Protein AF-A0A661V6T7-F1 (afdb_monomer_lite)

Secondary structure (DSSP, 8-state):
-HHHHHHHHHHHHT-HHHHHHHHHHHHHHHTT--HHHHHHHHHHHHHHHHHHHHHHHHHHHHHS--

Foldseek 3Di:
DVVVVVVVVVQVVVPPLLVVLVVQLVVCVVVPNDNVVSVVSSVVSSVVSVVVVVVVVVCCVVVVVD

Sequence (66 aa):
MDWLFAIIDWIQGLGATVMLPIVIFIIGLILGAKPGRAFRSAVTIGIAFVGINLVIGLMWGNVGDA

Radius of gyration: 15.28 Å; chains: 1; bounding box: 44×16×38 Å

pLDDT: mean 75.58, std 9.46, range [51.31, 88.31]

Structure (mmCIF, N/CA/C/O backbone):
data_AF-A0A661V6T7-F1
#
_entry.id   AF-A0A661V6T7-F1
#
loop_
_atom_site.group_PDB
_atom_site.id
_atom_site.type_symbol
_atom_site.label_atom_id
_atom_site.label_alt_id
_atom_site.label_comp_id
_atom_site.label_asym_id
_atom_site.label_entity_id
_atom_site.label_seq_id
_atom_site.pdbx_PDB_ins_code
_atom_site.Cartn_x
_atom_site.Cartn_y
_atom_site.Cartn_z
_atom_site.occupancy
_atom_site.B_iso_or_equiv
_atom_site.auth_seq_id
_atom_site.auth_comp_id
_atom_site.auth_asym_id
_atom_site.au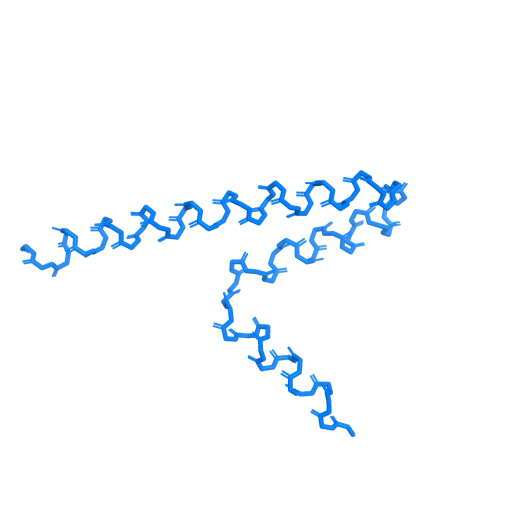th_atom_id
_atom_site.pdbx_PDB_model_num
ATOM 1 N N . MET A 1 1 ? -21.577 -11.509 -13.328 1.00 58.84 1 MET A N 1
ATOM 2 C CA . MET A 1 1 ? -20.282 -12.165 -13.038 1.00 58.84 1 M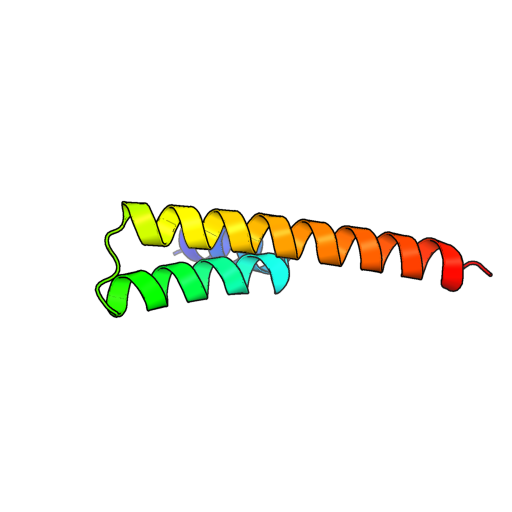ET A CA 1
ATOM 3 C C . MET A 1 1 ? -19.115 -11.420 -13.686 1.00 58.84 1 MET A C 1
ATOM 5 O O . MET A 1 1 ? -17.976 -11.766 -13.430 1.00 58.84 1 MET A O 1
ATOM 9 N N . ASP A 1 2 ? -19.382 -10.332 -14.411 1.00 69.25 2 ASP A N 1
ATOM 10 C CA . ASP A 1 2 ? -18.384 -9.577 -15.186 1.00 69.25 2 ASP A CA 1
ATOM 11 C C . ASP A 1 2 ? -17.600 -8.556 -14.352 1.00 69.25 2 ASP A C 1
ATOM 13 O O . ASP A 1 2 ? -16.433 -8.293 -14.611 1.00 69.25 2 ASP A O 1
ATOM 17 N N . TRP A 1 3 ? -18.205 -8.032 -13.283 1.00 71.31 3 TRP A N 1
ATOM 18 C CA . TRP A 1 3 ? -17.552 -7.098 -12.357 1.00 71.31 3 TRP A CA 1
ATOM 19 C C . TRP A 1 3 ? -16.369 -7.716 -11.597 1.00 71.31 3 TRP A C 1
ATOM 21 O O . TRP A 1 3 ? -15.408 -7.023 -11.280 1.00 71.31 3 TRP A O 1
ATOM 31 N N . LEU A 1 4 ? -16.418 -9.027 -11.340 1.00 67.12 4 LEU A N 1
ATOM 32 C CA . LEU A 1 4 ? -15.323 -9.758 -10.711 1.00 67.12 4 LEU A CA 1
ATOM 33 C C . LEU A 1 4 ? -14.138 -9.875 -11.679 1.00 67.12 4 LEU A C 1
ATOM 35 O O . LEU A 1 4 ? -13.009 -9.600 -11.291 1.00 67.12 4 LEU A O 1
ATOM 39 N N . PHE A 1 5 ? -14.404 -10.219 -12.942 1.00 70.19 5 PHE A N 1
ATOM 40 C CA . PHE A 1 5 ? -13.373 -10.308 -13.976 1.00 70.19 5 PHE A CA 1
ATOM 41 C C . PHE A 1 5 ? -12.751 -8.944 -14.285 1.00 70.19 5 PHE A C 1
ATOM 43 O O . PHE A 1 5 ? -11.535 -8.857 -14.367 1.00 70.19 5 PHE A O 1
ATOM 50 N N . ALA A 1 6 ? -13.537 -7.862 -14.310 1.00 71.19 6 ALA A N 1
ATOM 51 C CA . ALA A 1 6 ? -13.011 -6.506 -14.486 1.00 71.19 6 ALA A CA 1
ATOM 52 C C . ALA A 1 6 ? -12.058 -6.075 -13.352 1.00 71.19 6 ALA A C 1
ATOM 54 O O . ALA A 1 6 ? -11.042 -5.429 -13.601 1.00 71.19 6 ALA A O 1
ATOM 55 N N . ILE A 1 7 ? -12.363 -6.450 -12.105 1.00 63.62 7 ILE A N 1
ATOM 56 C CA . ILE A 1 7 ? -11.490 -6.182 -10.952 1.00 63.62 7 ILE A CA 1
ATOM 57 C C . ILE A 1 7 ? -10.231 -7.054 -11.011 1.00 63.62 7 ILE A C 1
ATOM 59 O O . ILE A 1 7 ? -9.140 -6.573 -10.709 1.00 63.62 7 ILE A O 1
ATOM 63 N N . ILE A 1 8 ? -10.362 -8.320 -11.411 1.00 64.81 8 ILE A N 1
ATOM 64 C CA . ILE A 1 8 ? -9.232 -9.245 -11.538 1.00 64.81 8 ILE A CA 1
ATOM 65 C C . ILE A 1 8 ? -8.295 -8.814 -12.675 1.00 64.81 8 ILE A C 1
ATOM 67 O O . ILE A 1 8 ? -7.091 -8.779 -12.447 1.00 64.81 8 ILE A O 1
ATOM 71 N N . ASP A 1 9 ? -8.808 -8.409 -13.838 1.00 68.00 9 ASP A N 1
ATOM 72 C CA . ASP A 1 9 ? -8.003 -7.911 -14.965 1.00 68.00 9 ASP A CA 1
ATOM 73 C C . ASP A 1 9 ? -7.304 -6.589 -14.624 1.00 68.00 9 ASP A C 1
ATOM 75 O O . ASP A 1 9 ? -6.133 -6.396 -14.955 1.00 68.00 9 ASP A O 1
ATOM 79 N N . TRP A 1 10 ? -7.977 -5.695 -13.890 1.00 65.25 10 TRP A N 1
ATOM 80 C CA . TRP A 1 10 ? -7.355 -4.471 -13.378 1.00 65.25 10 TRP A CA 1
ATOM 81 C C . TRP A 1 10 ? -6.224 -4.780 -12.383 1.00 65.25 10 TRP A C 1
ATOM 83 O O . TRP A 1 10 ? -5.152 -4.183 -12.459 1.00 65.25 10 TRP A O 1
ATOM 93 N N . ILE A 1 11 ? -6.417 -5.759 -11.494 1.00 60.09 11 ILE A N 1
ATOM 94 C CA . ILE A 1 11 ? -5.389 -6.221 -10.546 1.00 60.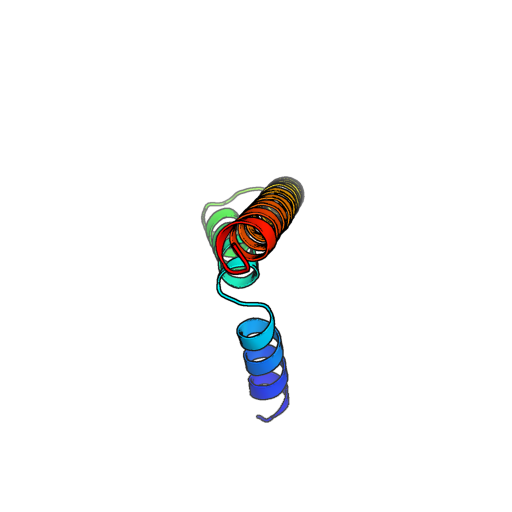09 11 ILE A CA 1
ATOM 95 C C . ILE A 1 11 ? -4.229 -6.929 -11.262 1.00 60.09 11 ILE A C 1
ATOM 97 O O . ILE A 1 11 ? -3.072 -6.734 -10.889 1.00 60.09 11 ILE A O 1
ATOM 101 N N . GLN A 1 12 ? -4.506 -7.728 -12.292 1.00 59.38 12 GLN A N 1
ATOM 102 C CA . GLN A 1 12 ? -3.479 -8.407 -13.084 1.00 5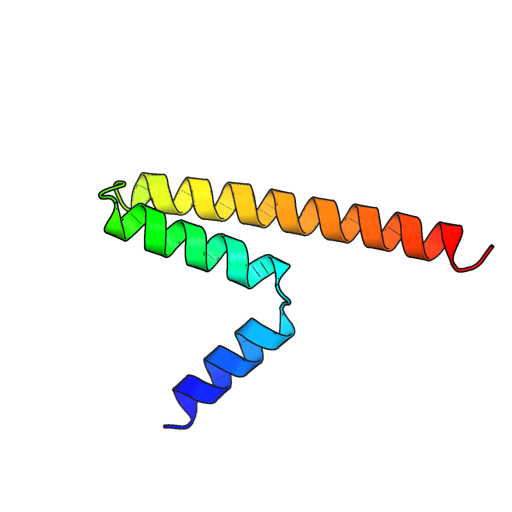9.38 12 GLN A CA 1
ATOM 103 C C . GLN A 1 12 ? -2.655 -7.416 -13.918 1.00 59.38 12 GLN A C 1
ATOM 105 O O . GLN A 1 12 ? -1.436 -7.570 -14.009 1.00 59.38 12 GLN A O 1
ATOM 110 N N . GLY A 1 13 ? -3.283 -6.361 -14.448 1.00 60.25 13 GLY A N 1
ATOM 111 C CA . GLY A 1 13 ? -2.610 -5.304 -15.211 1.00 60.25 13 GLY A CA 1
ATOM 112 C C . GLY A 1 13 ? -1.668 -4.423 -14.382 1.00 60.25 13 GLY A C 1
ATOM 113 O O . GLY A 1 13 ? -0.716 -3.863 -14.920 1.00 60.25 13 GLY A O 1
ATOM 114 N N . LEU A 1 14 ? -1.879 -4.338 -13.066 1.00 59.28 14 LEU A N 1
ATOM 115 C CA . LEU A 1 14 ? -0.998 -3.625 -12.131 1.00 59.28 14 LEU A CA 1
ATOM 116 C C . LEU A 1 14 ? 0.266 -4.430 -11.752 1.00 59.28 14 LEU A C 1
ATOM 118 O O . LEU A 1 14 ? 1.180 -3.898 -11.115 1.00 59.28 14 LEU A O 1
ATOM 122 N N . GLY A 1 15 ? 0.332 -5.703 -12.155 1.00 63.06 15 GLY A N 1
ATOM 123 C CA . GLY A 1 15 ? 1.455 -6.606 -11.923 1.00 63.06 15 GLY A CA 1
ATOM 124 C C . GLY A 1 15 ? 1.543 -7.169 -10.497 1.00 63.06 15 GLY A C 1
ATOM 125 O O . GLY A 1 15 ? 0.887 -6.712 -9.555 1.00 63.06 15 GLY A O 1
ATOM 126 N N . ALA A 1 16 ? 2.413 -8.174 -10.321 1.00 62.03 16 ALA A N 1
ATOM 127 C CA . ALA A 1 16 ? 2.673 -8.852 -9.038 1.00 62.03 16 ALA A CA 1
ATOM 128 C C . ALA A 1 16 ? 2.996 -7.876 -7.883 1.00 62.03 16 ALA A C 1
ATOM 130 O O . ALA A 1 16 ? 2.690 -8.144 -6.720 1.00 62.03 16 ALA A O 1
ATOM 131 N N . THR A 1 17 ? 3.540 -6.716 -8.243 1.00 62.53 17 THR A N 1
ATOM 132 C CA . THR A 1 17 ? 3.838 -5.539 -7.424 1.00 62.53 17 THR A CA 1
ATOM 133 C C . THR A 1 17 ? 2.660 -5.023 -6.591 1.00 62.53 17 THR A C 1
ATOM 135 O O . THR A 1 17 ? 2.869 -4.588 -5.460 1.00 62.53 17 THR A O 1
ATOM 138 N N . VAL A 1 18 ? 1.427 -5.075 -7.108 1.00 67.56 18 VAL A N 1
ATOM 139 C CA . VAL A 1 18 ? 0.222 -4.589 -6.400 1.00 67.56 18 VAL A CA 1
ATOM 140 C C . VAL A 1 18 ? -0.574 -5.731 -5.764 1.00 67.56 18 VAL A C 1
ATOM 142 O O . VAL A 1 18 ? -1.197 -5.550 -4.716 1.00 67.56 18 VAL A O 1
ATOM 145 N N . MET A 1 19 ? -0.469 -6.939 -6.319 1.00 73.19 19 MET A N 1
ATOM 146 C CA . MET A 1 19 ? -1.053 -8.147 -5.727 1.00 73.19 19 MET A CA 1
ATOM 147 C C . MET A 1 19 ? -0.459 -8.477 -4.349 1.00 73.19 19 MET A C 1
ATOM 149 O O . MET A 1 19 ? -1.198 -8.788 -3.414 1.00 73.19 19 MET A O 1
ATOM 153 N N . LEU A 1 20 ? 0.864 -8.371 -4.188 1.00 77.00 2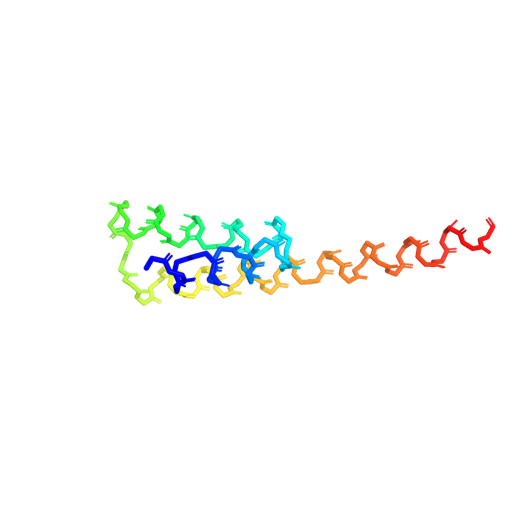0 LEU A N 1
ATOM 154 C CA . LEU A 1 20 ? 1.552 -8.692 -2.929 1.00 77.00 20 LEU A CA 1
ATOM 155 C C . LEU A 1 20 ? 1.090 -7.833 -1.728 1.00 77.00 20 LEU A C 1
ATOM 157 O O . LEU A 1 20 ? 0.759 -8.406 -0.688 1.00 77.00 20 LEU A O 1
ATOM 161 N N . PRO A 1 21 ? 0.996 -6.492 -1.835 1.00 74.62 21 PRO A N 1
ATOM 162 C CA . PRO A 1 21 ? 0.453 -5.639 -0.776 1.00 74.62 21 PRO A CA 1
ATOM 163 C C . PRO A 1 21 ? -0.980 -5.998 -0.356 1.00 74.62 21 PRO A C 1
ATOM 165 O O . PRO A 1 21 ? -1.287 -5.984 0.837 1.00 74.62 21 PRO A O 1
ATOM 168 N N . ILE A 1 22 ? -1.851 -6.344 -1.312 1.00 77.62 22 ILE A N 1
ATOM 169 C CA . ILE A 1 22 ? -3.249 -6.723 -1.045 1.00 77.62 22 ILE A CA 1
ATOM 170 C C . ILE A 1 22 ? -3.305 -8.049 -0.284 1.00 77.62 22 ILE A C 1
ATOM 172 O O . ILE A 1 22 ? -4.036 -8.175 0.700 1.00 77.62 22 ILE A O 1
ATOM 176 N N . VAL A 1 23 ? -2.494 -9.024 -0.693 1.00 79.62 23 VAL A N 1
ATOM 177 C CA . VAL A 1 23 ? -2.398 -10.317 -0.007 1.00 79.62 23 VAL A CA 1
ATOM 178 C C . VAL A 1 23 ? -1.879 -10.134 1.421 1.00 79.62 23 VAL A C 1
ATOM 180 O O . VAL A 1 23 ? -2.465 -10.680 2.354 1.00 79.62 23 VAL A O 1
ATOM 183 N N . ILE A 1 24 ? -0.851 -9.306 1.630 1.00 79.25 24 ILE A N 1
ATOM 184 C CA . ILE A 1 24 ? -0.323 -9.004 2.972 1.00 79.25 24 ILE A CA 1
ATOM 185 C C . ILE A 1 24 ? -1.360 -8.264 3.827 1.00 79.25 24 ILE A C 1
ATOM 187 O O . ILE A 1 24 ? -1.471 -8.535 5.024 1.00 79.25 24 ILE A O 1
ATOM 191 N N . PHE A 1 25 ? -2.153 -7.371 3.231 1.00 82.75 25 PHE A N 1
ATOM 192 C CA . PHE A 1 25 ? -3.254 -6.699 3.919 1.00 82.75 25 PHE A CA 1
ATOM 193 C C . PHE A 1 25 ? -4.309 -7.696 4.406 1.00 82.75 25 PHE A C 1
ATOM 195 O O . PHE A 1 25 ? -4.665 -7.669 5.583 1.00 82.75 25 PHE A O 1
ATOM 202 N N . ILE A 1 26 ? -4.763 -8.603 3.534 1.00 83.06 26 ILE A N 1
ATOM 203 C CA . ILE A 1 26 ? -5.774 -9.616 3.866 1.00 83.06 26 ILE A CA 1
ATOM 204 C C . ILE A 1 26 ? -5.238 -10.611 4.899 1.00 83.06 26 ILE A C 1
ATOM 206 O O . ILE A 1 26 ? -5.917 -10.881 5.888 1.00 83.06 26 ILE A O 1
ATOM 210 N N . ILE A 1 27 ? -4.006 -11.100 4.734 1.00 82.56 27 ILE A N 1
ATOM 211 C CA . ILE A 1 27 ? -3.360 -11.990 5.708 1.00 82.56 27 ILE A CA 1
ATOM 212 C C . ILE A 1 27 ? -3.201 -11.282 7.059 1.00 82.56 27 ILE A C 1
ATOM 214 O O . ILE A 1 27 ? -3.522 -11.862 8.094 1.00 82.56 27 ILE A O 1
ATOM 218 N N . GLY A 1 28 ? -2.781 -10.014 7.072 1.00 79.19 28 GLY A N 1
ATOM 219 C CA . GLY A 1 28 ? -2.680 -9.217 8.295 1.00 79.19 28 GLY A CA 1
ATOM 220 C C . GLY A 1 28 ? -4.028 -9.044 8.999 1.00 79.19 28 GLY A C 1
ATOM 221 O O . GLY A 1 28 ? -4.096 -9.113 10.226 1.00 79.19 28 GLY A O 1
ATOM 222 N N . LEU A 1 29 ? -5.106 -8.877 8.235 1.00 81.62 29 LEU A N 1
ATOM 223 C CA . LEU A 1 29 ? -6.463 -8.738 8.760 1.00 81.62 29 LEU A CA 1
ATOM 224 C C . LEU A 1 29 ? -6.986 -10.063 9.344 1.00 81.62 29 LEU A C 1
ATOM 226 O O . LEU A 1 29 ? -7.549 -10.059 10.438 1.00 81.62 29 LEU A O 1
ATOM 230 N N . ILE A 1 30 ? -6.729 -11.192 8.670 1.00 83.75 30 ILE A N 1
ATOM 231 C CA . ILE A 1 30 ? -7.075 -12.545 9.148 1.00 83.75 30 ILE A CA 1
ATOM 232 C C . ILE A 1 30 ? -6.278 -12.912 10.410 1.00 83.75 30 ILE A C 1
ATOM 234 O O . ILE A 1 30 ? -6.828 -13.505 11.334 1.00 83.75 30 ILE A O 1
ATOM 238 N N . LEU A 1 31 ? -5.010 -12.503 10.501 1.00 83.19 31 LEU A N 1
ATOM 239 C CA . LEU A 1 31 ? -4.154 -12.705 11.679 1.00 83.19 31 LEU A CA 1
ATOM 240 C C . LEU A 1 31 ? -4.506 -11.783 12.869 1.00 83.19 31 LEU A C 1
ATOM 242 O O . LEU A 1 31 ? -3.812 -11.795 13.885 1.00 83.19 31 LEU A O 1
ATOM 246 N N . GLY A 1 32 ? -5.570 -10.976 12.774 1.00 78.00 32 GLY A N 1
ATOM 247 C CA . GLY A 1 32 ? -6.058 -10.135 13.873 1.00 78.00 32 GLY A CA 1
ATOM 248 C C . GLY A 1 32 ? -5.362 -8.775 13.996 1.00 78.00 32 GLY A C 1
ATOM 249 O O . GLY A 1 32 ? -5.474 -8.102 15.030 1.00 78.00 32 GLY A O 1
ATOM 250 N N . ALA A 1 33 ? -4.646 -8.318 12.964 1.00 77.50 33 ALA A N 1
ATOM 251 C CA . ALA A 1 33 ? -4.148 -6.950 12.946 1.00 77.50 33 ALA A CA 1
ATOM 252 C C . ALA A 1 33 ? -5.325 -5.974 12.821 1.00 77.50 33 ALA A C 1
ATOM 254 O O . ALA A 1 33 ? -6.157 -6.070 11.922 1.00 77.50 33 ALA A O 1
ATOM 255 N N . LYS A 1 34 ? -5.376 -4.984 13.725 1.00 81.25 34 LYS A N 1
ATOM 256 C CA . LYS A 1 34 ? -6.368 -3.899 13.662 1.00 81.25 34 LYS A CA 1
ATOM 257 C C . LYS A 1 34 ? -6.380 -3.300 12.244 1.00 81.25 34 LYS A C 1
ATOM 259 O O . LYS A 1 34 ? -5.293 -2.976 11.754 1.00 81.25 34 LYS A O 1
ATOM 264 N N . PRO A 1 35 ? -7.552 -3.060 11.628 1.00 75.38 35 PRO A N 1
ATOM 265 C CA . PRO A 1 35 ? -7.648 -2.582 10.246 1.00 75.38 35 PRO A CA 1
ATOM 266 C C . PRO A 1 35 ? -6.847 -1.292 10.011 1.00 75.38 35 PRO A C 1
ATOM 268 O O . PRO A 1 35 ? -6.186 -1.149 8.989 1.00 75.38 35 PRO A O 1
ATOM 271 N N . GLY A 1 36 ? -6.775 -0.401 11.007 1.00 79.31 36 GLY A N 1
ATOM 272 C CA . GLY A 1 36 ? -5.948 0.810 10.931 1.00 79.31 36 GLY A CA 1
ATOM 273 C C . GLY A 1 36 ? -4.427 0.575 10.925 1.00 79.31 36 GLY A C 1
ATOM 274 O O . GLY A 1 36 ? -3.690 1.418 10.416 1.00 79.31 36 GLY A O 1
ATOM 275 N N . ARG A 1 37 ? -3.934 -0.547 11.472 1.00 78.00 37 ARG A N 1
ATOM 276 C CA . ARG A 1 37 ? -2.517 -0.951 11.374 1.00 78.00 37 ARG A CA 1
ATOM 277 C C . ARG A 1 37 ? -2.244 -1.692 10.070 1.00 78.00 37 ARG A C 1
ATOM 279 O O . ARG A 1 37 ? -1.260 -1.370 9.413 1.00 78.00 37 ARG A O 1
ATOM 286 N N . ALA A 1 38 ? -3.139 -2.602 9.682 1.00 78.12 38 ALA A N 1
ATOM 287 C CA . ALA A 1 38 ? -3.050 -3.326 8.416 1.00 78.12 38 ALA A CA 1
ATOM 288 C C . ALA A 1 38 ? -3.030 -2.360 7.218 1.00 78.12 38 ALA A C 1
ATOM 290 O O . ALA A 1 38 ? -2.233 -2.521 6.297 1.00 78.12 38 ALA A O 1
ATOM 291 N N . PHE A 1 39 ? -3.844 -1.300 7.261 1.00 81.06 39 PHE A N 1
ATOM 292 C CA . PHE A 1 39 ? -3.909 -0.321 6.178 1.00 81.06 39 PHE A CA 1
ATOM 293 C C . PHE A 1 39 ? -2.591 0.440 6.024 1.00 81.06 39 PHE A C 1
ATOM 295 O O . PHE A 1 39 ? -2.068 0.553 4.920 1.00 81.06 39 PHE A O 1
ATOM 302 N N . ARG A 1 40 ? -1.989 0.888 7.136 1.00 82.31 40 ARG A N 1
ATOM 303 C CA . ARG A 1 40 ? -0.673 1.541 7.089 1.00 82.31 40 ARG A CA 1
ATOM 304 C C . ARG A 1 40 ? 0.407 0.604 6.558 1.00 82.31 40 ARG A C 1
ATOM 306 O O . ARG A 1 40 ? 1.181 1.035 5.715 1.00 82.31 40 ARG A O 1
ATOM 313 N N . SER A 1 41 ? 0.443 -0.659 6.993 1.00 80.19 41 SER A N 1
ATOM 314 C CA . SER A 1 41 ? 1.433 -1.617 6.479 1.00 80.19 41 SER A CA 1
ATOM 315 C C . SER A 1 41 ? 1.254 -1.894 4.988 1.00 80.19 41 SER A C 1
ATOM 317 O O . SER A 1 41 ? 2.243 -1.966 4.266 1.00 80.19 41 SER A O 1
ATOM 319 N N . ALA A 1 42 ? 0.012 -1.989 4.506 1.00 80.81 42 ALA A N 1
ATOM 320 C CA . ALA A 1 42 ? -0.271 -2.180 3.087 1.00 80.81 42 ALA A CA 1
ATOM 321 C C . ALA A 1 42 ? 0.182 -0.976 2.247 1.00 80.81 42 ALA A C 1
ATOM 323 O O . ALA A 1 42 ? 0.814 -1.159 1.209 1.00 80.81 42 ALA A O 1
ATOM 324 N N . VAL A 1 43 ? -0.061 0.249 2.730 1.00 83.56 43 VAL A N 1
ATOM 325 C CA . VAL A 1 43 ? 0.391 1.484 2.068 1.00 83.56 43 VAL A CA 1
ATOM 326 C C . VAL A 1 43 ? 1.920 1.578 2.052 1.00 83.56 43 VAL A C 1
ATOM 328 O O . VAL A 1 43 ? 2.496 1.850 1.003 1.00 83.56 43 VAL A O 1
ATOM 331 N N . THR A 1 44 ? 2.602 1.298 3.168 1.00 85.81 44 THR A N 1
ATOM 332 C CA . THR A 1 44 ? 4.076 1.308 3.226 1.00 85.81 44 THR A CA 1
ATOM 333 C C . THR A 1 44 ? 4.696 0.300 2.256 1.00 85.81 44 THR A C 1
ATOM 335 O O . THR A 1 44 ? 5.642 0.639 1.546 1.00 85.81 44 THR A O 1
ATOM 338 N N . ILE A 1 45 ? 4.153 -0.918 2.181 1.00 83.50 45 ILE A N 1
ATOM 339 C CA . ILE A 1 45 ? 4.646 -1.949 1.258 1.00 83.50 45 ILE A CA 1
ATOM 340 C C . ILE A 1 45 ? 4.332 -1.579 -0.197 1.00 83.50 45 ILE A C 1
ATOM 342 O O . ILE A 1 45 ? 5.186 -1.764 -1.060 1.00 83.50 45 ILE A O 1
ATOM 346 N N . GLY A 1 46 ? 3.161 -0.992 -0.469 1.00 82.38 46 GLY A N 1
ATOM 347 C CA . GLY A 1 46 ? 2.816 -0.469 -1.793 1.00 82.38 46 GLY A CA 1
ATOM 348 C C . GLY A 1 46 ? 3.808 0.591 -2.281 1.00 82.38 46 GLY A C 1
ATOM 349 O O . GLY A 1 46 ? 4.294 0.502 -3.406 1.00 82.38 46 GLY A O 1
ATOM 350 N N . ILE A 1 47 ? 4.190 1.542 -1.420 1.00 84.69 47 ILE A N 1
ATOM 351 C CA . ILE A 1 47 ? 5.186 2.578 -1.749 1.00 84.69 47 ILE A CA 1
ATOM 352 C C . ILE A 1 47 ? 6.568 1.957 -2.019 1.00 84.69 47 ILE A C 1
ATOM 354 O O . ILE A 1 47 ? 7.237 2.347 -2.976 1.00 84.69 47 ILE A O 1
ATOM 358 N N . ALA A 1 48 ? 6.988 0.965 -1.225 1.00 86.12 48 ALA A N 1
ATOM 359 C CA . ALA A 1 48 ? 8.256 0.263 -1.436 1.00 86.12 48 ALA A CA 1
ATOM 360 C C . ALA A 1 48 ? 8.295 -0.464 -2.791 1.00 86.12 48 ALA A C 1
ATOM 362 O O . ALA A 1 48 ? 9.281 -0.374 -3.523 1.00 86.12 48 ALA A O 1
ATOM 363 N N . PHE A 1 49 ? 7.204 -1.134 -3.157 1.00 83.12 49 PHE A N 1
ATOM 364 C CA . PHE A 1 49 ? 7.085 -1.843 -4.427 1.00 83.12 49 PHE A CA 1
ATOM 365 C C . PHE A 1 49 ? 7.100 -0.900 -5.635 1.00 83.12 49 PHE A C 1
ATOM 367 O O . PHE A 1 49 ? 7.757 -1.201 -6.634 1.00 83.12 49 PHE A O 1
ATOM 374 N N . VAL A 1 50 ? 6.443 0.260 -5.534 1.00 83.31 50 VAL A N 1
ATOM 375 C CA . VAL A 1 50 ? 6.521 1.313 -6.558 1.00 83.31 50 VAL A CA 1
ATOM 376 C C . VAL A 1 50 ? 7.962 1.803 -6.712 1.00 83.31 50 VAL A C 1
ATOM 378 O O . VAL A 1 50 ? 8.463 1.846 -7.831 1.00 83.31 50 VAL A O 1
ATOM 381 N N . GLY A 1 51 ? 8.658 2.094 -5.608 1.00 84.31 51 GLY A N 1
ATOM 382 C CA . GLY A 1 51 ? 10.057 2.535 -5.637 1.00 84.31 51 GLY A CA 1
ATOM 383 C C . GLY A 1 51 ? 11.004 1.512 -6.273 1.00 84.31 51 GLY A C 1
ATOM 384 O O . GLY A 1 51 ? 11.824 1.881 -7.110 1.00 84.31 51 GLY A O 1
ATOM 385 N N . ILE A 1 52 ? 10.855 0.224 -5.941 1.00 87.06 52 ILE A N 1
ATOM 386 C CA . ILE A 1 52 ? 11.666 -0.857 -6.526 1.00 87.06 52 ILE A CA 1
ATOM 387 C C . ILE A 1 52 ? 11.428 -0.965 -8.034 1.00 87.06 52 ILE A C 1
ATOM 389 O O . ILE A 1 52 ? 12.392 -1.024 -8.788 1.00 87.06 52 ILE A O 1
ATOM 393 N N . ASN A 1 53 ? 10.175 -0.946 -8.494 1.00 80.75 53 ASN A N 1
ATOM 394 C CA . ASN A 1 53 ? 9.887 -1.002 -9.932 1.00 80.75 53 ASN A CA 1
ATOM 395 C C . ASN A 1 53 ? 10.432 0.218 -10.674 1.00 80.75 53 ASN A C 1
ATOM 397 O O . ASN A 1 53 ? 10.893 0.090 -11.803 1.00 80.75 53 ASN A O 1
ATOM 401 N N . LEU A 1 54 ? 10.424 1.385 -10.030 1.00 86.25 54 LEU A N 1
ATOM 402 C CA . LEU A 1 54 ? 10.977 2.609 -10.596 1.00 86.25 54 LEU A CA 1
ATOM 403 C C . LEU A 1 54 ? 12.501 2.502 -10.744 1.00 86.25 54 LEU A C 1
ATOM 405 O O . LEU A 1 54 ? 13.032 2.800 -11.808 1.00 86.25 54 LEU A O 1
ATOM 409 N N . VAL A 1 55 ? 13.202 1.988 -9.728 1.00 88.31 55 VAL A N 1
ATOM 410 C CA . VAL A 1 55 ? 14.653 1.735 -9.800 1.00 88.31 55 VAL A CA 1
ATOM 411 C C . VAL A 1 55 ? 14.985 0.656 -10.830 1.00 88.31 55 VAL A C 1
ATOM 413 O O . VAL A 1 55 ? 15.905 0.846 -11.619 1.00 88.31 55 VAL A O 1
ATOM 416 N N . ILE A 1 56 ? 14.236 -0.451 -10.863 1.00 85.75 56 ILE A N 1
ATOM 417 C CA . ILE A 1 56 ? 14.418 -1.517 -11.859 1.00 85.75 56 ILE A CA 1
ATOM 418 C C . ILE A 1 56 ? 14.200 -0.962 -13.268 1.00 85.75 56 ILE A C 1
ATOM 420 O O . ILE A 1 56 ? 15.018 -1.221 -14.142 1.00 85.75 56 ILE A O 1
ATOM 424 N N . GLY A 1 57 ? 13.153 -0.164 -13.484 1.00 84.50 57 GLY A N 1
ATOM 425 C CA . GLY A 1 57 ? 12.881 0.474 -14.770 1.00 84.50 57 GLY A CA 1
ATOM 426 C C . GLY A 1 57 ? 13.989 1.438 -15.194 1.00 84.50 57 GLY A C 1
ATOM 427 O O . GLY A 1 57 ? 14.412 1.410 -16.346 1.00 84.50 57 GLY A O 1
ATOM 428 N N . LEU A 1 58 ? 14.524 2.235 -14.263 1.00 87.12 58 LEU A N 1
ATOM 429 C CA . LEU A 1 58 ? 15.672 3.108 -14.525 1.00 87.12 58 LEU A CA 1
ATOM 430 C C . LEU A 1 58 ? 16.946 2.310 -14.831 1.00 87.12 58 LEU A C 1
ATOM 432 O O . LEU A 1 58 ? 17.679 2.672 -15.747 1.00 87.12 58 LEU A O 1
ATOM 436 N N . MET A 1 59 ? 17.215 1.225 -14.103 1.00 87.50 59 MET A N 1
ATOM 437 C CA . MET A 1 59 ? 18.357 0.346 -14.374 1.00 87.50 59 MET A CA 1
ATOM 438 C C . MET A 1 59 ? 18.217 -0.318 -15.743 1.00 87.50 59 MET A C 1
ATOM 440 O O . MET A 1 59 ? 19.151 -0.274 -16.532 1.00 87.50 59 MET A O 1
ATOM 444 N N . TRP A 1 60 ? 17.045 -0.868 -16.062 1.00 81.62 60 TRP A N 1
ATOM 445 C CA . TRP A 1 60 ? 16.784 -1.523 -17.343 1.00 81.62 60 TRP A CA 1
ATOM 446 C C . TRP A 1 60 ? 16.825 -0.539 -18.516 1.00 81.62 60 TRP A C 1
ATOM 448 O O . TRP A 1 60 ? 17.341 -0.882 -19.571 1.00 81.62 60 TRP A O 1
ATOM 458 N N . GLY A 1 61 ? 16.345 0.693 -18.329 1.00 79.62 61 GLY A N 1
ATOM 459 C CA . GLY A 1 61 ? 16.405 1.741 -19.350 1.00 79.62 61 GLY A CA 1
ATOM 460 C C . GLY A 1 61 ? 17.815 2.282 -19.607 1.00 79.62 61 GLY A C 1
ATOM 461 O O . GLY A 1 61 ?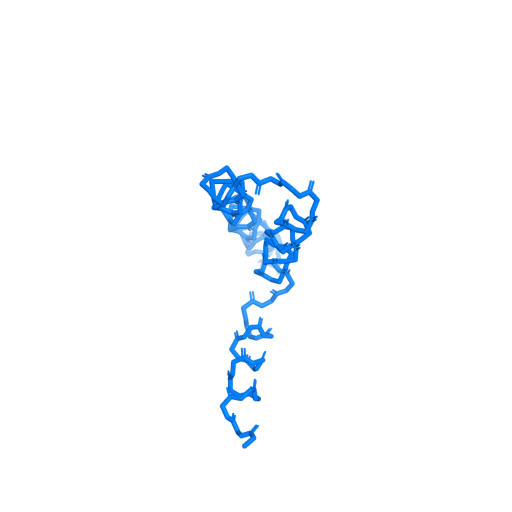 18.111 2.672 -20.726 1.00 79.62 61 GLY A O 1
ATOM 462 N N . ASN A 1 62 ? 18.701 2.284 -18.604 1.00 75.12 62 ASN A N 1
ATOM 463 C CA . ASN A 1 62 ? 20.094 2.729 -18.774 1.00 75.12 62 ASN A CA 1
ATOM 464 C C . ASN A 1 62 ? 21.065 1.590 -19.137 1.00 75.12 62 ASN A C 1
ATOM 466 O O . ASN A 1 62 ? 22.131 1.861 -19.676 1.00 75.12 62 ASN A O 1
ATOM 470 N N . VAL A 1 63 ? 20.737 0.335 -18.812 1.00 67.31 63 VAL A N 1
ATOM 471 C CA . VAL A 1 63 ? 21.584 -0.845 -19.082 1.00 67.31 63 VAL A CA 1
ATOM 472 C C . VAL A 1 63 ? 21.122 -1.613 -20.326 1.00 67.31 63 VAL A C 1
ATOM 474 O O . VAL A 1 63 ? 21.930 -2.293 -20.940 1.00 67.31 63 VAL A O 1
ATOM 477 N N . GLY A 1 64 ? 19.845 -1.526 -20.714 1.00 60.34 64 GLY A N 1
ATOM 478 C CA . GLY A 1 64 ? 19.297 -2.220 -21.886 1.00 60.34 64 GLY A CA 1
ATOM 479 C C . GLY A 1 64 ? 19.492 -1.496 -23.224 1.00 60.34 64 GLY A C 1
ATOM 480 O O . GLY A 1 64 ? 19.386 -2.144 -24.259 1.00 60.34 64 GLY A O 1
ATOM 481 N N . ASP A 1 65 ? 19.780 -0.192 -23.195 1.00 56.12 65 ASP A N 1
ATOM 482 C CA . ASP A 1 65 ? 20.037 0.660 -24.374 1.00 56.12 65 ASP A CA 1
ATOM 483 C C . ASP A 1 65 ? 21.541 0.986 -24.560 1.00 56.12 65 ASP A C 1
ATOM 485 O O . ASP A 1 65 ? 21.895 1.822 -25.393 1.00 56.12 65 ASP A O 1
ATOM 489 N N . ALA A 1 66 ? 22.423 0.348 -23.776 1.00 51.31 66 ALA A N 1
ATOM 490 C CA . ALA A 1 66 ? 23.882 0.514 -23.812 1.00 51.31 66 ALA A CA 1
ATOM 491 C C . ALA A 1 66 ? 24.599 -0.693 -24.437 1.00 51.31 66 ALA A C 1
ATOM 493 O O . ALA A 1 66 ? 24.173 -1.841 -24.179 1.00 51.31 66 ALA A O 1
#